Protein AF-A0A522IAI0-F1 (afdb_monomer)

Secondary structure (DSSP, 8-state):
--TTTT-HHHHHHHHHHHHHHHHHHHHHHHHHHHHHHHHHHHHHHHHHHHHTTTTT---HHHHHH-GGGHHHHHHTSSSPPPHHHHHHHHTB-HHHHHHHHHH----TT--GGGGB----GGGS----

Foldseek 3Di:
DDPCPVPPVCVVVVVVVVVVVVVVVCVVPVVVVCVVVVVVVVVLLVVLCVLCVNVVRPDPVSCQVFLSNLQVVQVPDVNRADLVRCCVVVQFDSVQSCCSHPVVHGDPPDDPVNGHNDDDPVVVPDDD

Radius of gyration: 22.34 Å; Cα contacts (8 Å, |Δi|>4): 75; chains: 1; bounding box: 52×50×55 Å

Structure (mmCIF, N/CA/C/O backbone):
data_AF-A0A522IAI0-F1
#
_entry.id   AF-A0A522IAI0-F1
#
loop_
_atom_site.group_PDB
_atom_site.id
_atom_site.type_symbol
_atom_site.label_atom_id
_atom_site.label_alt_id
_atom_site.label_comp_id
_atom_site.label_asym_id
_atom_site.label_entity_id
_atom_site.label_seq_id
_atom_site.pdbx_PDB_ins_code
_atom_site.Cartn_x
_atom_site.Cartn_y
_atom_site.Cartn_z
_atom_site.occupancy
_atom_site.B_iso_or_equiv
_atom_site.auth_seq_id
_atom_site.auth_comp_id
_atom_site.auth_asym_id
_atom_site.auth_atom_id
_atom_site.pdbx_PDB_model_num
ATOM 1 N N . MET A 1 1 ? 30.795 6.355 -10.780 1.00 46.03 1 MET A N 1
ATOM 2 C CA . MET A 1 1 ? 30.862 5.922 -12.192 1.00 46.03 1 MET A CA 1
ATOM 3 C C . MET A 1 1 ? 29.769 6.638 -12.964 1.00 46.03 1 MET A C 1
ATOM 5 O O . MET A 1 1 ? 28.610 6.303 -12.777 1.00 46.03 1 MET A O 1
ATOM 9 N N . SER A 1 2 ? 30.111 7.633 -13.779 1.00 64.31 2 SER A N 1
ATOM 10 C CA . SER A 1 2 ? 29.171 8.285 -14.698 1.00 64.31 2 SER A CA 1
ATOM 11 C C . SER A 1 2 ? 29.605 7.969 -16.126 1.00 64.31 2 SER A C 1
ATOM 13 O O . SER A 1 2 ? 30.399 8.693 -16.722 1.00 64.31 2 SER A O 1
ATOM 15 N N . VAL A 1 3 ? 29.154 6.824 -16.638 1.00 72.00 3 VAL A N 1
ATOM 16 C CA . VAL A 1 3 ? 29.424 6.418 -18.021 1.00 72.00 3 VAL A CA 1
ATOM 17 C C . VAL A 1 3 ? 28.682 7.390 -18.948 1.00 72.00 3 VAL A C 1
ATOM 19 O O . VAL A 1 3 ? 27.485 7.597 -18.782 1.00 72.00 3 VAL A O 1
ATOM 22 N N . ASN A 1 4 ? 29.410 8.012 -19.881 1.00 78.75 4 ASN A N 1
ATOM 23 C CA . ASN A 1 4 ? 28.922 8.907 -20.944 1.00 78.75 4 ASN A CA 1
ATOM 24 C C . ASN A 1 4 ? 28.357 10.283 -20.533 1.00 78.75 4 ASN A C 1
ATOM 26 O O . ASN A 1 4 ? 27.802 10.973 -21.387 1.00 78.75 4 ASN A O 1
ATOM 30 N N . LEU A 1 5 ? 28.538 10.745 -19.288 1.00 81.50 5 LEU A N 1
ATOM 31 C CA . LEU A 1 5 ? 28.089 12.086 -18.858 1.00 81.50 5 LEU A CA 1
ATOM 32 C C . LEU A 1 5 ? 28.700 13.227 -19.694 1.00 81.50 5 LEU A C 1
ATOM 34 O O . LEU A 1 5 ? 28.068 14.251 -19.911 1.00 81.50 5 LEU A O 1
ATOM 38 N N . ASP A 1 6 ? 29.919 13.047 -20.184 1.00 90.38 6 ASP A N 1
ATOM 39 C CA . ASP A 1 6 ? 30.676 14.000 -20.996 1.00 90.38 6 ASP A CA 1
ATOM 40 C C . ASP A 1 6 ? 30.474 13.810 -22.513 1.00 90.38 6 ASP A C 1
ATOM 42 O O . ASP A 1 6 ? 31.077 14.524 -23.314 1.00 90.38 6 ASP A O 1
ATOM 46 N N . LYS A 1 7 ? 29.615 12.868 -22.941 1.00 88.12 7 LYS A N 1
ATOM 47 C CA . LYS A 1 7 ? 29.455 12.475 -24.356 1.00 88.12 7 LYS A CA 1
ATOM 48 C C . LYS A 1 7 ? 28.008 12.610 -24.858 1.00 88.12 7 LYS A C 1
ATOM 50 O O . LYS A 1 7 ? 27.379 11.597 -25.169 1.00 88.12 7 LYS A O 1
ATOM 55 N N . PRO A 1 8 ? 27.480 13.842 -25.035 1.00 89.69 8 PRO A N 1
ATOM 56 C CA . PRO A 1 8 ? 26.090 14.070 -25.451 1.00 89.69 8 PRO A CA 1
ATOM 57 C C . PRO A 1 8 ? 25.679 13.413 -26.772 1.00 89.69 8 PRO A C 1
ATOM 59 O O . PRO A 1 8 ? 24.517 13.057 -26.955 1.00 89.69 8 PRO A O 1
ATOM 62 N N . HIS A 1 9 ? 26.627 13.211 -27.691 1.00 91.06 9 HIS A N 1
ATOM 63 C CA . HIS A 1 9 ? 26.378 12.544 -28.971 1.00 91.06 9 HIS A CA 1
ATOM 64 C C . HIS A 1 9 ? 25.962 11.069 -28.818 1.00 91.06 9 HIS A C 1
ATOM 66 O O . HIS A 1 9 ? 25.333 10.535 -29.724 1.00 91.06 9 HIS A O 1
ATOM 72 N N . LEU A 1 10 ? 26.261 10.429 -27.678 1.00 88.50 10 LEU A N 1
ATOM 73 C CA . LEU A 1 10 ? 25.886 9.038 -27.381 1.00 88.50 10 LEU A CA 1
ATOM 74 C C . LEU A 1 10 ? 24.559 8.917 -26.615 1.00 88.50 10 LEU A C 1
ATOM 76 O O . LEU A 1 10 ? 23.993 7.829 -26.533 1.00 88.50 10 LEU A O 1
ATOM 80 N N . TRP A 1 11 ? 24.037 10.018 -26.061 1.00 92.88 11 TRP A N 1
ATOM 81 C CA . TRP A 1 11 ? 22.895 9.972 -25.142 1.00 92.88 11 TRP A CA 1
ATOM 82 C C . TRP A 1 11 ? 21.616 9.472 -25.794 1.00 92.88 11 TRP A C 1
ATOM 84 O O . TRP A 1 11 ? 20.853 8.760 -25.153 1.00 92.88 11 TRP A O 1
ATOM 94 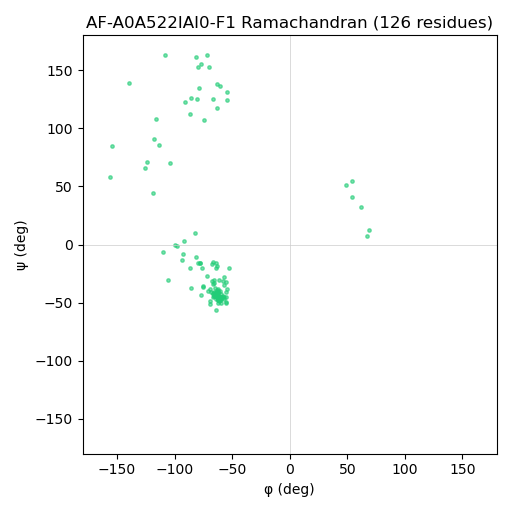N N . LYS A 1 12 ? 21.362 9.834 -27.056 1.00 91.88 12 LYS A N 1
ATOM 95 C CA . LYS A 1 12 ? 20.138 9.411 -27.751 1.00 91.88 12 LYS A CA 1
ATOM 96 C C . LYS A 1 12 ? 20.058 7.888 -27.849 1.00 91.88 12 LYS A C 1
ATOM 98 O O . LYS A 1 12 ? 19.040 7.307 -27.479 1.00 91.88 12 LYS A O 1
ATOM 103 N N . ASP A 1 13 ? 21.151 7.260 -28.269 1.00 91.31 13 ASP A N 1
ATOM 104 C CA . ASP A 1 13 ? 21.235 5.806 -28.403 1.00 91.31 13 ASP A CA 1
ATOM 105 C C . ASP A 1 13 ? 21.220 5.116 -27.033 1.00 91.31 13 ASP A C 1
ATOM 107 O O . ASP A 1 13 ? 20.572 4.083 -26.862 1.00 91.31 13 ASP A O 1
ATOM 111 N N . ASP A 1 14 ? 21.882 5.698 -26.028 1.00 91.31 14 ASP A N 1
ATOM 112 C CA . ASP A 1 14 ? 21.850 5.198 -24.649 1.00 91.31 14 ASP A CA 1
ATOM 113 C C . ASP A 1 14 ? 20.441 5.242 -24.043 1.00 91.31 14 ASP A C 1
ATOM 115 O O . ASP A 1 14 ? 19.998 4.263 -23.436 1.00 91.31 14 ASP A O 1
ATOM 119 N N . ILE A 1 15 ? 19.708 6.342 -24.238 1.00 92.31 15 ILE A N 1
ATOM 120 C CA . ILE A 1 15 ? 18.320 6.487 -23.786 1.00 92.31 15 ILE A CA 1
ATOM 121 C C . ILE A 1 15 ? 17.441 5.448 -24.480 1.00 92.31 15 ILE A C 1
ATOM 123 O O . ILE A 1 15 ? 16.686 4.758 -23.798 1.00 92.31 15 ILE A O 1
ATOM 127 N N . ALA A 1 16 ? 17.564 5.286 -25.801 1.00 95.00 16 ALA A N 1
ATOM 128 C CA . ALA A 1 16 ? 16.798 4.288 -26.545 1.00 95.00 16 ALA A CA 1
ATOM 129 C C . ALA A 1 16 ? 17.046 2.868 -26.007 1.00 95.00 16 ALA A C 1
ATOM 131 O O . ALA A 1 16 ? 16.097 2.140 -25.722 1.00 95.00 16 ALA A O 1
ATOM 132 N N . ARG A 1 17 ? 18.312 2.501 -25.758 1.00 93.81 17 ARG A N 1
ATOM 133 C CA . ARG A 1 17 ? 18.668 1.206 -25.154 1.00 93.81 17 ARG A CA 1
ATOM 134 C C . ARG A 1 17 ? 18.105 1.030 -23.743 1.00 93.81 17 ARG A C 1
ATOM 136 O O . ARG A 1 17 ? 17.646 -0.061 -23.409 1.00 93.81 17 ARG A O 1
ATOM 143 N N . SER A 1 18 ? 18.135 2.078 -22.923 1.00 94.00 18 SER A N 1
ATOM 144 C CA . SER A 1 18 ? 17.580 2.063 -21.564 1.00 94.00 18 SER A CA 1
ATOM 145 C C . SER A 1 18 ? 16.061 1.867 -21.578 1.00 94.00 18 SER A C 1
ATOM 147 O O . SER A 1 18 ? 15.531 1.021 -20.856 1.00 94.00 18 SER A O 1
ATOM 149 N N . VAL A 1 19 ? 15.362 2.581 -22.466 1.00 95.75 19 VAL A N 1
ATOM 150 C CA . VAL A 1 19 ? 13.914 2.445 -22.664 1.00 95.75 19 VAL A CA 1
ATOM 151 C C . VAL A 1 19 ? 13.565 1.044 -23.162 1.00 95.75 19 VAL A C 1
ATOM 153 O O . VAL A 1 19 ? 12.672 0.411 -22.605 1.00 95.75 19 VAL A O 1
ATOM 156 N N . ASP A 1 20 ? 14.295 0.508 -24.140 1.00 96.56 20 ASP A N 1
ATOM 157 C CA . ASP A 1 20 ? 14.087 -0.857 -24.633 1.00 96.56 20 ASP A CA 1
ATOM 158 C C . ASP A 1 20 ? 14.325 -1.911 -23.549 1.00 96.56 20 ASP A C 1
ATOM 160 O O . ASP A 1 20 ? 13.576 -2.886 -23.449 1.00 96.56 20 ASP A O 1
ATOM 164 N N . MET A 1 21 ? 15.356 -1.726 -22.722 1.00 95.56 21 MET A N 1
ATOM 165 C CA . MET A 1 21 ? 15.628 -2.597 -21.581 1.00 95.56 21 MET A CA 1
ATOM 166 C C . MET A 1 21 ? 14.474 -2.556 -20.574 1.00 95.56 21 MET A C 1
ATOM 168 O O . MET A 1 21 ? 13.990 -3.616 -20.168 1.00 95.56 21 MET A O 1
ATOM 172 N N . TYR A 1 22 ? 14.001 -1.360 -20.212 1.00 95.44 22 TYR A N 1
ATOM 173 C CA . TYR A 1 22 ? 12.848 -1.192 -19.332 1.00 95.44 22 TYR A CA 1
ATOM 174 C C . TYR A 1 22 ? 11.593 -1.832 -19.926 1.00 95.44 22 TYR A C 1
ATOM 176 O O . TYR A 1 22 ? 10.926 -2.594 -19.237 1.00 95.44 22 TYR A O 1
ATOM 184 N N . ASN A 1 23 ? 11.298 -1.603 -21.207 1.00 95.94 23 ASN A N 1
ATOM 185 C CA . ASN A 1 23 ? 10.120 -2.151 -21.878 1.00 95.94 23 ASN A CA 1
ATOM 186 C C . ASN A 1 23 ? 10.153 -3.682 -21.925 1.00 95.94 23 ASN A C 1
ATOM 188 O O . ASN A 1 23 ? 9.153 -4.329 -21.614 1.00 95.94 23 ASN A O 1
ATOM 192 N N . LYS A 1 24 ? 11.303 -4.285 -22.254 1.00 96.50 24 LYS A N 1
ATOM 193 C CA . LYS A 1 24 ? 11.478 -5.748 -22.234 1.00 96.50 24 LYS A CA 1
ATOM 194 C C . LYS A 1 24 ? 11.267 -6.316 -20.836 1.00 96.50 24 LYS A C 1
ATOM 196 O O . LYS A 1 24 ? 10.590 -7.332 -20.680 1.00 96.50 24 LYS A O 1
ATOM 201 N N . TRP A 1 25 ? 11.828 -5.662 -19.821 1.00 94.75 25 TRP A N 1
ATOM 202 C CA . TRP A 1 25 ? 11.607 -6.035 -18.430 1.00 94.75 25 TRP A CA 1
ATOM 203 C C . TRP A 1 25 ? 10.123 -5.894 -18.052 1.00 94.75 25 TRP A C 1
ATOM 205 O O . TRP A 1 25 ? 9.524 -6.837 -1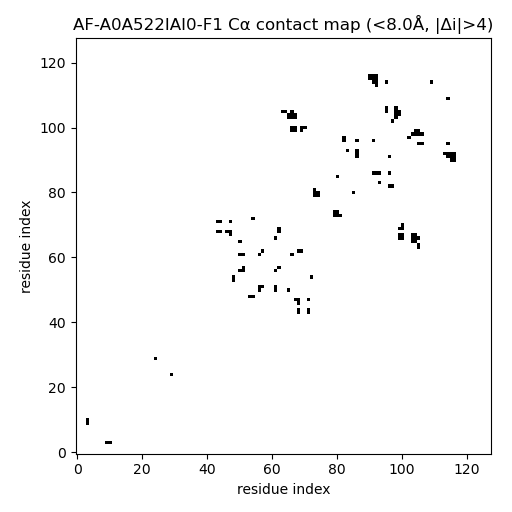7.539 1.00 94.75 25 TRP A O 1
ATOM 215 N N . PHE A 1 26 ? 9.494 -4.771 -18.389 1.00 94.88 26 PHE A N 1
ATOM 216 C CA . PHE A 1 26 ? 8.100 -4.481 -18.074 1.00 94.88 26 PHE A CA 1
ATOM 217 C C . PHE A 1 26 ? 7.163 -5.521 -18.690 1.00 94.88 26 PHE A C 1
ATOM 219 O O . PHE A 1 26 ? 6.377 -6.136 -17.975 1.00 94.88 26 PHE A O 1
ATOM 226 N N . MET A 1 27 ? 7.298 -5.802 -19.987 1.00 95.12 27 MET A N 1
ATOM 227 C CA . MET A 1 27 ? 6.466 -6.796 -20.672 1.00 95.12 27 MET A CA 1
ATOM 228 C C . MET A 1 27 ? 6.637 -8.207 -20.099 1.00 95.12 27 MET A C 1
ATOM 230 O O . MET A 1 27 ? 5.687 -8.987 -20.108 1.00 95.12 27 MET A O 1
ATOM 234 N N . ARG A 1 28 ? 7.824 -8.533 -19.573 1.00 95.12 28 ARG A N 1
ATOM 235 C CA . ARG A 1 28 ? 8.104 -9.836 -18.965 1.00 95.12 28 ARG A CA 1
ATOM 236 C C . ARG A 1 28 ? 7.523 -9.976 -17.558 1.00 95.12 28 ARG A C 1
ATOM 238 O O . ARG A 1 28 ? 6.979 -11.028 -17.246 1.00 95.12 28 ARG A O 1
ATOM 245 N N . PHE A 1 29 ? 7.654 -8.957 -16.711 1.00 94.12 29 PHE A N 1
ATOM 246 C CA . PHE A 1 29 ? 7.370 -9.081 -15.275 1.00 94.12 29 PHE A CA 1
ATOM 247 C C . PHE A 1 29 ? 6.063 -8.410 -14.837 1.00 94.12 29 PHE A C 1
ATOM 249 O O . PHE A 1 29 ? 5.418 -8.887 -13.902 1.00 94.12 29 PHE A O 1
ATOM 256 N N . ALA A 1 30 ? 5.632 -7.336 -15.506 1.00 93.12 30 ALA A N 1
ATOM 257 C CA . ALA A 1 30 ? 4.440 -6.589 -15.105 1.00 93.12 30 ALA A CA 1
ATOM 258 C C . ALA A 1 30 ? 3.143 -7.419 -15.161 1.00 93.12 30 ALA A C 1
ATOM 260 O O . ALA A 1 30 ? 2.360 -7.321 -14.214 1.00 93.12 30 ALA A O 1
ATOM 261 N N . PRO A 1 31 ? 2.889 -8.268 -16.183 1.00 94.69 31 PRO A N 1
ATOM 262 C CA . PRO A 1 31 ? 1.650 -9.047 -16.238 1.00 94.69 31 PRO A CA 1
ATOM 263 C C . PRO A 1 31 ? 1.513 -10.042 -15.082 1.00 94.69 31 PRO A C 1
ATOM 265 O O . PRO A 1 31 ? 0.434 -10.180 -14.505 1.00 94.69 31 PRO A O 1
ATOM 268 N N . GLU A 1 32 ? 2.602 -10.728 -14.734 1.00 94.56 32 GLU A N 1
ATOM 269 C CA . GLU A 1 32 ? 2.621 -11.687 -13.630 1.00 94.56 32 GLU A CA 1
ATOM 270 C C . GLU A 1 32 ? 2.480 -10.974 -12.284 1.00 94.56 32 GLU A C 1
ATOM 272 O O . GLU A 1 32 ?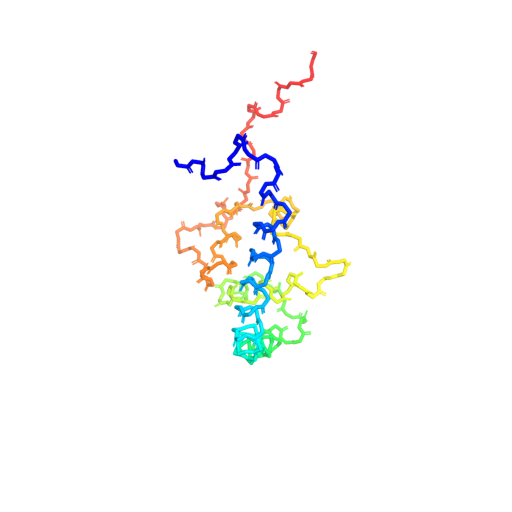 1.599 -11.327 -11.498 1.00 94.56 32 GLU A O 1
ATOM 277 N N . ALA A 1 33 ? 3.269 -9.919 -12.054 1.00 93.56 33 ALA A N 1
ATOM 278 C CA . ALA A 1 33 ? 3.175 -9.107 -10.845 1.00 93.56 33 ALA A CA 1
ATOM 279 C C . ALA A 1 33 ? 1.750 -8.563 -10.653 1.00 93.56 33 ALA A C 1
ATOM 281 O O . ALA A 1 33 ? 1.174 -8.703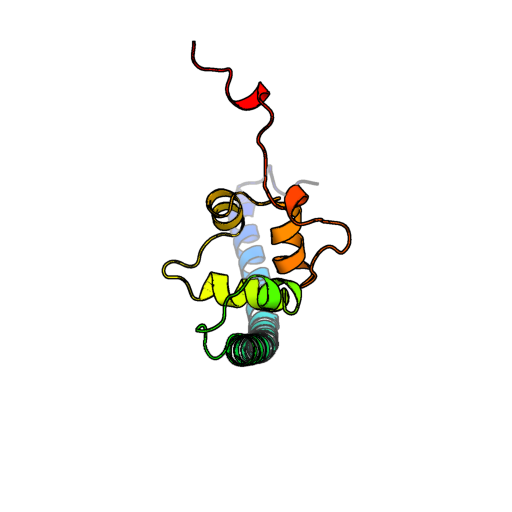 -9.575 1.00 93.56 33 ALA A O 1
ATOM 282 N N . PHE A 1 34 ? 1.131 -8.035 -11.715 1.00 93.69 34 PHE A N 1
ATOM 283 C CA . PHE A 1 34 ? -0.246 -7.551 -11.666 1.00 93.69 34 PHE A CA 1
ATOM 284 C C . PHE A 1 34 ? -1.236 -8.659 -11.304 1.00 93.69 34 PHE A C 1
ATOM 286 O O . PHE A 1 34 ? -2.071 -8.452 -10.428 1.00 93.69 34 PHE A O 1
ATOM 293 N N . ARG A 1 35 ? -1.164 -9.833 -11.946 1.00 95.50 35 ARG A N 1
ATOM 294 C CA . ARG A 1 35 ? -2.083 -10.950 -11.662 1.00 95.50 35 ARG A CA 1
ATOM 295 C C . ARG A 1 35 ? -1.960 -11.413 -10.214 1.00 95.50 35 ARG A C 1
ATOM 297 O O . ARG A 1 35 ? -2.972 -11.522 -9.523 1.00 95.50 35 ARG A O 1
ATOM 304 N N . THR A 1 36 ? -0.733 -11.624 -9.751 1.00 95.56 36 THR A N 1
ATOM 305 C CA . THR A 1 36 ? -0.443 -12.078 -8.388 1.00 95.56 36 THR A CA 1
ATOM 306 C C . THR A 1 36 ? -0.922 -11.063 -7.356 1.00 95.56 36 THR A C 1
ATOM 308 O O . THR A 1 36 ? -1.683 -11.409 -6.450 1.00 95.56 36 THR A O 1
ATOM 311 N N . THR A 1 37 ? -0.565 -9.786 -7.524 1.00 94.50 37 THR A N 1
ATOM 312 C CA . THR A 1 37 ? -1.008 -8.723 -6.618 1.00 94.50 37 THR A CA 1
ATOM 313 C C . THR A 1 37 ? -2.520 -8.542 -6.674 1.00 94.50 37 THR A C 1
ATOM 315 O O . THR A 1 37 ? -3.144 -8.435 -5.626 1.00 94.50 37 THR A O 1
ATOM 318 N N . ARG A 1 38 ? -3.150 -8.572 -7.854 1.00 95.88 38 ARG A N 1
ATOM 319 C CA . ARG A 1 38 ? -4.605 -8.417 -7.993 1.00 95.88 38 ARG A CA 1
ATOM 320 C C . ARG A 1 38 ? -5.369 -9.496 -7.234 1.00 95.88 38 ARG A C 1
ATOM 322 O O . ARG A 1 38 ? -6.320 -9.156 -6.537 1.00 95.88 38 ARG A O 1
ATOM 329 N N . MET A 1 39 ? -4.965 -10.763 -7.346 1.00 96.56 39 MET A N 1
ATOM 330 C CA . MET A 1 39 ? -5.607 -11.860 -6.611 1.00 96.56 39 MET A CA 1
ATOM 331 C C . MET A 1 39 ? -5.490 -11.661 -5.096 1.00 96.56 39 MET A C 1
ATOM 333 O O . MET A 1 39 ? -6.484 -11.754 -4.375 1.00 96.56 39 MET A O 1
ATOM 337 N N . GLN A 1 40 ? -4.293 -11.320 -4.612 1.00 94.75 40 GLN A N 1
ATOM 338 C CA . GLN A 1 40 ? -4.065 -11.087 -3.187 1.00 94.75 40 GLN A CA 1
ATOM 339 C C . GLN A 1 40 ? -4.830 -9.858 -2.669 1.00 94.75 40 GLN A C 1
ATOM 341 O O . GLN A 1 40 ? -5.403 -9.890 -1.574 1.00 94.75 40 GLN A O 1
ATOM 346 N N . THR A 1 41 ? -4.866 -8.778 -3.450 1.00 94.25 41 THR A N 1
ATOM 347 C CA . THR A 1 41 ? -5.599 -7.554 -3.116 1.00 94.25 41 THR A CA 1
ATOM 348 C C . THR A 1 41 ? -7.098 -7.814 -3.093 1.00 94.25 41 THR A C 1
ATOM 350 O O . THR A 1 41 ? -7.745 -7.420 -2.130 1.00 94.25 41 THR A O 1
ATOM 353 N N . ALA A 1 42 ? -7.652 -8.540 -4.070 1.00 96.06 42 ALA A N 1
ATOM 354 C CA . ALA A 1 42 ? -9.071 -8.895 -4.089 1.00 96.06 42 ALA A CA 1
ATOM 355 C C . ALA A 1 42 ? -9.481 -9.662 -2.820 1.00 96.06 42 ALA A C 1
ATOM 357 O O . ALA A 1 42 ? -10.454 -9.292 -2.168 1.00 96.06 42 ALA A O 1
ATOM 358 N N . LYS A 1 43 ? -8.680 -10.652 -2.404 1.00 96.06 43 LYS A N 1
ATOM 359 C CA . LYS A 1 43 ? -8.901 -11.393 -1.151 1.00 96.06 43 LYS A CA 1
ATOM 360 C C . LYS A 1 43 ? -8.824 -10.496 0.088 1.00 96.06 43 LYS A C 1
ATOM 362 O O . LYS A 1 43 ? -9.601 -10.659 1.029 1.00 96.06 43 LYS A O 1
ATOM 367 N N . SER A 1 44 ? -7.883 -9.553 0.099 1.00 93.50 44 SER A N 1
ATOM 368 C CA . SER A 1 44 ? -7.727 -8.598 1.206 1.00 93.50 44 SER A CA 1
ATOM 369 C C . SER A 1 44 ? -8.933 -7.655 1.301 1.00 93.50 44 SER A C 1
ATOM 371 O O . SER A 1 44 ? -9.442 -7.426 2.394 1.00 93.50 44 SER A O 1
ATOM 373 N N . VAL A 1 45 ? -9.444 -7.173 0.162 1.00 95.88 45 VAL A N 1
ATOM 374 C CA . VAL A 1 45 ? -10.659 -6.344 0.094 1.00 95.88 45 VAL A CA 1
ATOM 375 C C . VAL A 1 45 ? -11.879 -7.130 0.563 1.00 95.88 45 VAL A C 1
ATOM 377 O O . VAL A 1 45 ? -12.626 -6.641 1.403 1.00 95.88 45 VAL A O 1
ATOM 380 N N . GLU A 1 46 ? -12.062 -8.361 0.086 1.00 96.75 46 GLU A N 1
ATOM 381 C CA . GLU A 1 46 ? -13.172 -9.220 0.508 1.00 96.75 46 GLU A CA 1
ATOM 382 C C . GLU A 1 46 ? -13.159 -9.461 2.027 1.00 96.75 46 GLU A C 1
ATOM 384 O O . GLU A 1 46 ? -14.190 -9.352 2.691 1.00 96.75 46 GLU A O 1
ATOM 389 N N . THR A 1 47 ? -11.980 -9.740 2.590 1.00 95.62 47 THR A N 1
ATOM 390 C CA . THR A 1 47 ? -11.803 -9.949 4.034 1.00 95.62 47 THR A CA 1
ATOM 391 C C . THR A 1 47 ? -12.132 -8.678 4.818 1.00 95.62 47 THR A C 1
ATOM 393 O O . THR A 1 47 ? -12.862 -8.741 5.805 1.00 95.62 47 THR A O 1
ATOM 396 N N . ALA A 1 48 ? -11.661 -7.519 4.350 1.00 95.44 48 ALA A N 1
ATOM 397 C CA . ALA A 1 48 ? -11.943 -6.231 4.975 1.00 95.44 48 ALA A CA 1
ATOM 398 C C . ALA A 1 48 ? -13.437 -5.870 4.930 1.00 95.44 48 ALA A C 1
ATOM 400 O O . ALA A 1 48 ? -13.986 -5.406 5.930 1.00 95.44 48 ALA A O 1
ATOM 401 N N . LEU A 1 49 ? -14.122 -6.123 3.810 1.00 95.94 49 LEU A N 1
ATOM 402 C CA . LEU A 1 49 ? -15.567 -5.911 3.694 1.00 95.94 49 LEU A CA 1
ATOM 403 C C . LEU A 1 49 ? -16.345 -6.827 4.643 1.00 95.94 49 LEU A C 1
ATOM 405 O O . LEU A 1 49 ? -17.239 -6.357 5.340 1.00 95.94 49 LEU A O 1
ATOM 409 N N . LYS A 1 50 ? -15.968 -8.107 4.744 1.00 95.94 50 LYS A N 1
ATOM 410 C CA . LYS A 1 50 ? -16.580 -9.043 5.700 1.00 95.94 50 LYS A CA 1
ATOM 411 C C . LYS A 1 50 ? -16.375 -8.595 7.148 1.00 95.94 50 LYS A C 1
ATOM 413 O O . LYS A 1 50 ? -17.343 -8.550 7.901 1.00 95.94 50 LYS A O 1
ATOM 418 N N . ALA A 1 51 ? -15.150 -8.222 7.522 1.00 95.00 51 ALA A N 1
ATOM 419 C CA . ALA A 1 51 ? -14.835 -7.768 8.876 1.00 95.00 51 ALA A CA 1
ATOM 420 C C . ALA A 1 51 ? -15.632 -6.508 9.251 1.00 95.00 51 ALA A C 1
ATOM 422 O O . ALA A 1 51 ? -16.241 -6.449 10.314 1.00 95.00 51 ALA A O 1
ATOM 423 N N . THR A 1 52 ? -15.693 -5.528 8.347 1.00 94.81 52 THR A N 1
ATOM 424 C CA . THR A 1 52 ? -16.349 -4.226 8.570 1.00 94.81 52 THR A CA 1
ATOM 425 C C . THR A 1 52 ? -17.863 -4.238 8.350 1.00 94.81 52 THR A C 1
ATOM 427 O O . THR A 1 52 ? -18.473 -3.171 8.310 1.00 94.81 52 THR A O 1
ATOM 430 N N . ALA A 1 53 ? -18.487 -5.411 8.184 1.00 95.56 53 ALA A N 1
ATOM 431 C CA . ALA A 1 53 ? -19.902 -5.540 7.828 1.00 95.56 53 ALA A CA 1
ATOM 432 C C . ALA A 1 53 ? -20.282 -4.645 6.627 1.00 95.56 53 ALA A C 1
ATOM 434 O O . ALA A 1 53 ? -21.212 -3.842 6.689 1.00 95.56 53 ALA A O 1
ATOM 435 N N . ASN A 1 54 ? -19.511 -4.751 5.542 1.00 94.75 54 ASN A N 1
ATOM 436 C CA . ASN A 1 54 ? -19.592 -3.906 4.350 1.00 94.75 54 ASN A CA 1
ATOM 437 C C . ASN A 1 54 ? -19.494 -2.408 4.680 1.00 94.75 54 ASN A C 1
ATOM 439 O O . ASN A 1 54 ? -20.356 -1.625 4.290 1.00 94.75 54 ASN A O 1
ATOM 443 N N . LEU A 1 55 ? -18.431 -2.014 5.392 1.00 93.38 55 LEU A N 1
ATOM 444 C CA . LEU A 1 55 ? -18.132 -0.625 5.774 1.00 93.38 55 LEU A CA 1
ATOM 445 C C . LEU A 1 55 ? -19.113 0.009 6.780 1.00 93.38 55 LEU A C 1
ATOM 447 O O . LEU A 1 55 ? -18.999 1.197 7.070 1.00 93.38 55 LEU A O 1
ATOM 451 N N . THR A 1 56 ? -20.050 -0.753 7.350 1.00 94.56 56 THR A N 1
ATOM 452 C CA . THR A 1 56 ? -21.001 -0.235 8.355 1.00 94.56 56 THR A CA 1
ATOM 453 C C . THR A 1 56 ? -20.461 -0.295 9.787 1.00 94.56 56 THR A C 1
ATOM 455 O O . THR A 1 56 ? -20.918 0.445 10.656 1.00 94.56 56 THR A O 1
ATOM 458 N N . ASN A 1 57 ? -19.452 -1.133 10.044 1.00 94.50 57 ASN A N 1
ATOM 459 C CA . ASN A 1 57 ? -18.795 -1.284 11.338 1.00 94.50 57 ASN A CA 1
ATOM 460 C C . ASN A 1 57 ? -17.312 -0.891 11.239 1.00 94.50 57 ASN A C 1
ATOM 462 O O . ASN A 1 57 ? -16.456 -1.724 10.951 1.00 94.50 57 ASN A O 1
ATOM 466 N N . ILE A 1 58 ? -17.008 0.386 11.486 1.00 92.25 58 ILE A N 1
ATOM 467 C CA . ILE A 1 58 ? -15.639 0.942 11.467 1.00 92.25 58 ILE A CA 1
ATOM 468 C C . ILE A 1 58 ? -15.290 1.500 12.856 1.00 92.25 58 ILE A C 1
ATOM 470 O O . ILE A 1 58 ? -14.795 2.613 13.017 1.00 92.25 58 ILE A O 1
ATOM 474 N N . LYS A 1 59 ? -15.627 0.743 13.902 1.00 92.88 59 LYS A N 1
ATOM 475 C CA . LYS A 1 59 ? -15.367 1.149 15.285 1.00 92.88 59 LYS A CA 1
ATOM 476 C C . LYS A 1 59 ? -13.890 0.950 15.661 1.00 92.88 59 LYS A C 1
ATOM 478 O O . LYS A 1 59 ? -13.230 0.084 15.076 1.00 92.88 59 LYS A O 1
ATOM 483 N N . PRO A 1 60 ? -13.361 1.695 16.648 1.00 89.38 60 PRO A N 1
ATOM 484 C CA . PRO A 1 60 ? -11.969 1.566 17.080 1.00 89.38 60 PRO A CA 1
ATOM 485 C C . PRO A 1 60 ? -11.565 0.139 17.467 1.00 89.38 60 PRO A C 1
ATOM 487 O O . PRO A 1 60 ? -10.463 -0.291 17.134 1.00 89.38 60 PRO A O 1
ATOM 490 N N . GLU A 1 61 ? -12.450 -0.623 18.112 1.00 91.62 61 GLU A N 1
ATOM 491 C CA . GLU A 1 61 ? -12.170 -1.996 18.553 1.00 91.62 61 GLU A CA 1
ATOM 492 C C . GLU A 1 61 ? -11.910 -2.915 17.357 1.00 91.62 61 GLU A C 1
ATOM 494 O O . GLU A 1 61 ? -10.996 -3.739 17.380 1.00 91.62 61 GLU A O 1
ATOM 499 N N . LEU A 1 62 ? -12.674 -2.727 16.277 1.00 93.25 62 LEU A N 1
ATOM 500 C CA . LEU A 1 62 ? -12.482 -3.465 15.037 1.00 93.25 62 LEU A CA 1
ATOM 501 C C . LEU A 1 62 ? -11.151 -3.103 14.380 1.00 93.25 62 LEU A C 1
ATOM 503 O O . LEU A 1 62 ? -10.442 -3.995 13.932 1.00 93.25 62 LEU A O 1
ATOM 507 N N . LEU A 1 63 ? -10.779 -1.821 14.351 1.00 91.56 63 LEU A N 1
ATOM 508 C CA . LEU A 1 63 ? -9.505 -1.380 13.770 1.00 91.56 63 LEU A CA 1
AT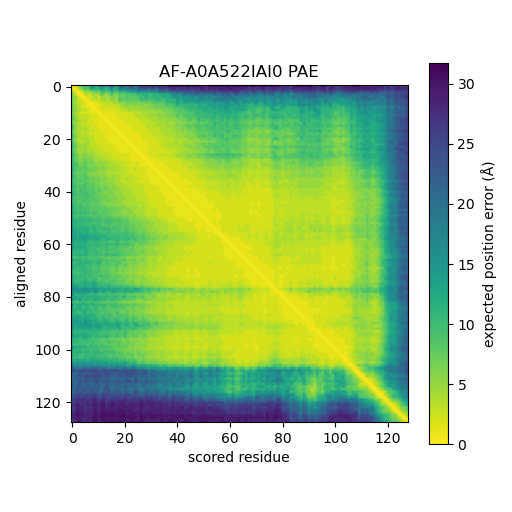OM 509 C C . LEU A 1 63 ? -8.289 -1.886 14.562 1.00 91.56 63 LEU A C 1
ATOM 511 O O . LEU A 1 63 ? -7.236 -2.134 13.979 1.00 91.56 63 LEU A O 1
ATOM 515 N N . GLN A 1 64 ? -8.428 -2.070 15.877 1.00 89.81 64 GLN A N 1
ATOM 516 C CA . GLN A 1 64 ? -7.391 -2.674 16.719 1.00 89.81 64 GLN A CA 1
ATOM 517 C C . GLN A 1 64 ? -7.237 -4.178 16.457 1.00 89.81 64 GLN A C 1
ATOM 519 O O . GLN A 1 64 ? -6.115 -4.684 16.424 1.00 89.81 64 GLN A O 1
ATOM 524 N N . GLN A 1 65 ? -8.353 -4.888 16.261 1.00 91.44 65 GLN A N 1
ATOM 525 C CA . GLN A 1 65 ? -8.365 -6.328 15.978 1.00 91.44 65 GLN A CA 1
ATOM 526 C C . GLN A 1 65 ? -7.948 -6.646 14.536 1.00 91.44 65 GLN A C 1
ATOM 528 O O . GLN A 1 65 ? -7.242 -7.626 14.300 1.00 91.44 65 GLN A O 1
ATOM 533 N N . HIS A 1 66 ? -8.345 -5.795 13.590 1.00 94.00 66 HIS A N 1
ATOM 534 C CA . HIS A 1 66 ? -8.125 -5.950 12.155 1.00 94.00 66 HIS A CA 1
ATOM 535 C C . HIS A 1 66 ? -7.433 -4.716 11.551 1.00 94.00 66 HIS A C 1
ATOM 537 O O . HIS A 1 66 ? -8.014 -4.011 10.727 1.00 94.00 66 HIS A O 1
ATOM 543 N N . PRO A 1 67 ? -6.177 -4.419 11.926 1.00 93.56 67 PRO A N 1
ATOM 544 C CA . PRO A 1 67 ? -5.436 -3.276 11.383 1.00 93.56 67 PRO A CA 1
ATOM 545 C C . PRO A 1 67 ? -5.170 -3.383 9.871 1.00 93.56 67 PRO A C 1
ATOM 547 O O . PRO A 1 67 ? -4.889 -2.380 9.220 1.00 93.56 67 PRO A O 1
ATOM 550 N N . ASP A 1 68 ? -5.277 -4.583 9.298 1.00 94.31 68 ASP A N 1
ATOM 551 C CA . ASP A 1 68 ? -5.126 -4.866 7.872 1.00 94.31 68 ASP A CA 1
ATOM 552 C C . ASP A 1 68 ? -6.243 -4.280 6.993 1.00 94.31 68 ASP A C 1
ATOM 554 O O . ASP A 1 68 ? -6.050 -4.152 5.782 1.00 94.31 68 ASP A O 1
ATOM 558 N N . VAL A 1 69 ? -7.380 -3.881 7.578 1.00 96.19 69 VAL A N 1
ATOM 559 C CA . VAL A 1 69 ? -8.486 -3.258 6.828 1.00 96.19 69 VAL A CA 1
ATOM 560 C C . VAL A 1 69 ? -8.205 -1.804 6.466 1.00 96.19 69 VAL A C 1
ATOM 562 O O . VAL A 1 69 ? -8.817 -1.282 5.534 1.00 96.19 69 VAL A O 1
ATOM 565 N N . LEU A 1 70 ? -7.278 -1.150 7.174 1.00 95.12 70 LEU A N 1
ATOM 566 C CA . LEU A 1 70 ? -6.996 0.274 7.020 1.00 95.12 70 LEU A CA 1
ATOM 567 C C . LEU A 1 70 ? -6.653 0.671 5.569 1.00 95.12 70 LEU A C 1
ATOM 569 O O . LEU A 1 70 ? -7.321 1.577 5.066 1.00 95.12 70 LEU A O 1
ATOM 573 N N . PRO A 1 71 ? -5.735 -0.015 4.851 1.00 94.75 71 PRO A N 1
ATOM 574 C CA . PRO A 1 71 ? -5.479 0.285 3.442 1.00 94.75 71 PRO A CA 1
ATOM 575 C C . PRO A 1 71 ? -6.737 0.235 2.564 1.00 94.75 71 PRO A C 1
ATOM 577 O O . PRO A 1 71 ? -6.932 1.097 1.707 1.00 94.75 71 PRO A O 1
ATOM 580 N N . THR A 1 72 ? -7.618 -0.748 2.782 1.00 95.12 72 THR A N 1
ATOM 581 C CA . THR A 1 72 ? -8.867 -0.889 2.016 1.00 95.12 72 THR A CA 1
ATOM 582 C C . THR A 1 72 ? -9.822 0.266 2.301 1.00 95.12 72 THR A C 1
ATOM 584 O O . THR A 1 72 ? -10.365 0.858 1.367 1.00 95.12 72 THR A O 1
ATOM 587 N N . LEU A 1 73 ? -9.998 0.632 3.573 1.00 95.19 73 LEU A N 1
ATOM 588 C CA . LEU A 1 73 ? -10.826 1.775 3.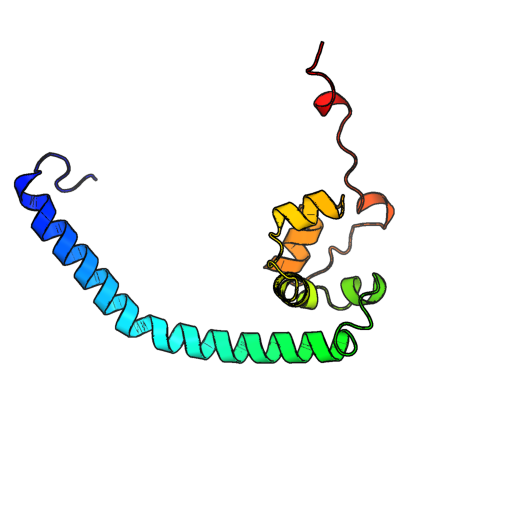969 1.00 95.19 73 LEU A CA 1
ATOM 589 C C . LEU A 1 73 ? -10.303 3.074 3.352 1.00 95.19 73 LEU A C 1
ATOM 591 O O . LEU A 1 73 ? -11.073 3.860 2.807 1.00 95.19 73 LEU A O 1
ATOM 595 N N . ARG A 1 74 ? -8.980 3.251 3.363 1.00 95.50 74 ARG A N 1
ATOM 596 C CA . ARG A 1 74 ? -8.290 4.412 2.802 1.00 95.50 74 ARG A CA 1
ATOM 597 C C . ARG A 1 74 ? -8.532 4.572 1.299 1.00 95.50 74 ARG A C 1
ATOM 599 O O . ARG A 1 74 ? -8.722 5.681 0.810 1.00 95.50 74 ARG A O 1
ATOM 606 N N . MET A 1 75 ? -8.539 3.456 0.573 1.00 94.38 75 MET A N 1
ATOM 607 C CA . MET A 1 75 ? -8.816 3.423 -0.866 1.00 94.38 75 MET A CA 1
ATOM 608 C C . MET A 1 75 ? -10.308 3.529 -1.198 1.00 94.38 75 MET A C 1
ATOM 610 O O . MET A 1 75 ? -10.646 3.815 -2.342 1.00 94.38 75 MET A O 1
ATOM 614 N N . SER A 1 76 ? -11.193 3.312 -0.221 1.00 93.62 76 SER A N 1
ATOM 615 C CA . SER A 1 76 ? -12.649 3.400 -0.399 1.00 93.62 76 SER A CA 1
ATOM 616 C C . SER A 1 76 ? -13.177 4.839 -0.327 1.00 93.62 76 SER A C 1
ATOM 618 O O . SER A 1 76 ? -14.339 5.078 -0.648 1.00 93.62 76 SER A O 1
ATOM 620 N N . THR A 1 77 ? -12.354 5.808 0.089 1.00 92.81 77 THR A N 1
ATOM 621 C CA . THR A 1 77 ? -12.736 7.225 0.103 1.00 92.81 77 THR A CA 1
ATOM 622 C C . THR A 1 77 ? -12.621 7.844 -1.291 1.00 92.81 77 THR A C 1
ATOM 624 O O . THR A 1 77 ? -11.795 7.428 -2.102 1.00 92.81 77 THR A O 1
ATOM 627 N N . CYS A 1 78 ? -13.419 8.878 -1.571 1.00 91.06 78 CYS A N 1
ATOM 628 C CA . CYS A 1 78 ? -13.342 9.641 -2.818 1.00 91.06 78 CYS A CA 1
ATOM 629 C C . CYS A 1 78 ? -12.939 11.101 -2.526 1.00 91.06 78 CYS A C 1
ATOM 631 O O . CYS A 1 78 ? -13.767 11.843 -1.996 1.00 91.06 78 CYS A O 1
ATOM 633 N N . PRO A 1 79 ? -11.706 11.540 -2.860 1.00 91.75 79 PRO A N 1
ATOM 634 C CA . PRO A 1 79 ? -10.598 10.756 -3.426 1.00 91.75 79 PRO A CA 1
ATOM 635 C C . PRO A 1 79 ? -9.955 9.798 -2.398 1.00 91.75 79 PRO A C 1
ATOM 637 O O . PRO A 1 79 ? -10.139 9.995 -1.190 1.00 91.75 79 PRO A O 1
ATOM 640 N N . PRO A 1 80 ? -9.174 8.789 -2.839 1.00 94.62 80 PRO A N 1
ATOM 641 C CA . PRO A 1 80 ? -8.386 7.954 -1.935 1.00 94.62 80 PRO A CA 1
ATOM 642 C C . PRO A 1 80 ? -7.482 8.814 -1.050 1.00 94.62 80 PRO A C 1
ATOM 644 O O . PRO A 1 80 ? -6.696 9.625 -1.549 1.00 94.62 80 PRO A O 1
ATOM 647 N N . ILE A 1 81 ? -7.598 8.671 0.269 1.00 95.19 81 ILE A N 1
ATOM 648 C CA . ILE A 1 81 ? -6.874 9.539 1.202 1.00 95.19 81 ILE A CA 1
ATOM 649 C C . ILE A 1 81 ? -5.410 9.092 1.338 1.00 95.19 81 ILE A C 1
ATOM 651 O O . ILE A 1 81 ? -5.104 7.912 1.457 1.00 95.19 81 ILE A O 1
ATOM 655 N N . ALA A 1 82 ? -4.450 10.017 1.304 1.00 94.69 82 ALA A N 1
ATOM 656 C CA . ALA A 1 82 ? -3.035 9.687 1.515 1.00 94.69 82 ALA A CA 1
ATOM 657 C C . ALA A 1 82 ? -2.754 9.301 2.983 1.00 94.69 82 ALA A C 1
ATOM 659 O O . ALA A 1 82 ? -3.433 9.789 3.883 1.00 94.69 82 ALA A O 1
ATOM 660 N N . VAL A 1 83 ? -1.732 8.473 3.243 1.00 94.12 83 VAL A N 1
ATOM 661 C CA . VAL A 1 83 ? -1.341 8.077 4.615 1.00 94.12 83 VAL A CA 1
ATOM 662 C C . VAL A 1 83 ? -1.020 9.305 5.469 1.00 94.12 83 VAL A C 1
ATOM 664 O O . VAL A 1 83 ? -1.551 9.443 6.566 1.00 94.12 83 VAL A O 1
ATOM 667 N N . ASP A 1 84 ? -0.229 10.241 4.943 1.00 92.56 84 ASP A N 1
ATOM 668 C CA . ASP A 1 84 ? 0.136 11.461 5.673 1.00 92.56 84 ASP A CA 1
ATOM 669 C C . ASP A 1 84 ? -1.072 12.375 5.909 1.00 92.56 84 ASP A C 1
ATOM 671 O O . ASP A 1 84 ? -1.200 12.991 6.967 1.00 92.56 84 ASP A O 1
ATOM 675 N N . ARG A 1 85 ? -2.017 12.409 4.959 1.00 93.62 85 ARG A N 1
ATOM 676 C CA . ARG A 1 85 ? -3.266 13.161 5.124 1.00 93.62 85 ARG A CA 1
ATOM 677 C C . ARG A 1 85 ? -4.153 12.538 6.199 1.00 93.62 85 ARG A C 1
ATOM 679 O O . ARG A 1 85 ? -4.739 13.275 6.983 1.00 93.62 85 ARG A O 1
ATOM 686 N N . LEU A 1 86 ? -4.235 11.210 6.250 1.00 93.81 86 LEU A N 1
ATOM 687 C CA . LEU A 1 86 ? -4.962 10.485 7.289 1.00 93.81 86 LEU A CA 1
ATOM 688 C C . LEU A 1 86 ? -4.355 10.745 8.673 1.00 93.81 86 LEU A C 1
ATOM 690 O O . LEU A 1 86 ? -5.098 11.057 9.595 1.00 93.81 86 LEU A O 1
ATOM 694 N N . ILE A 1 87 ? -3.026 10.676 8.800 1.00 92.94 87 ILE A N 1
ATOM 695 C CA . ILE A 1 87 ? -2.305 10.990 10.045 1.00 92.94 87 ILE A CA 1
ATOM 696 C C . ILE A 1 87 ? -2.665 12.401 10.526 1.00 92.94 87 ILE A C 1
ATOM 698 O O . ILE A 1 87 ? -3.059 12.574 11.677 1.00 92.94 87 ILE A O 1
ATOM 702 N N . GLY A 1 88 ? -2.585 13.391 9.630 1.00 90.88 88 GLY A N 1
ATOM 703 C CA . GLY A 1 88 ? -2.891 14.781 9.961 1.00 90.88 88 GLY A CA 1
ATOM 704 C C . GLY A 1 88 ? -4.351 15.016 10.356 1.00 90.88 88 GLY A C 1
ATOM 705 O O . GLY A 1 88 ? -4.607 15.757 11.298 1.00 90.88 88 GLY A O 1
ATOM 706 N N . LEU A 1 89 ? -5.310 14.381 9.672 1.00 92.00 89 LEU A N 1
ATOM 707 C CA . LEU A 1 89 ? -6.741 14.544 9.971 1.00 92.00 89 LEU A CA 1
ATOM 708 C C . LEU A 1 89 ? -7.187 13.790 11.227 1.00 92.00 89 LEU A C 1
ATOM 710 O O . LEU A 1 89 ? -8.063 14.267 11.939 1.00 92.00 89 LEU A O 1
ATOM 714 N N . ALA A 1 90 ? -6.614 12.615 11.488 1.00 90.00 90 ALA A N 1
ATOM 715 C CA . ALA A 1 90 ? -6.957 11.813 12.657 1.00 90.00 90 ALA A CA 1
ATOM 716 C C . ALA A 1 90 ? -6.266 12.310 13.936 1.00 90.00 90 ALA A C 1
ATOM 718 O O . ALA A 1 90 ? -6.673 11.920 15.027 1.00 90.00 90 ALA A O 1
ATOM 719 N N . GLY A 1 91 ? -5.224 13.143 13.817 1.00 89.12 91 GLY A N 1
ATOM 720 C CA . GLY A 1 91 ? -4.468 13.639 14.967 1.00 89.12 91 GLY A CA 1
ATOM 721 C C . GLY A 1 91 ? -3.792 12.512 15.747 1.00 89.12 91 GLY A C 1
ATOM 722 O O . GLY A 1 91 ? -3.687 12.588 16.967 1.00 89.12 91 GLY A O 1
ATOM 723 N N . VAL A 1 92 ? -3.375 11.446 15.057 1.00 88.00 92 VAL A N 1
ATOM 724 C CA . VAL A 1 92 ? -2.755 10.264 15.671 1.00 88.00 92 VAL A CA 1
ATOM 725 C C . VAL A 1 92 ? -1.264 10.180 15.372 1.00 88.00 92 VAL A C 1
ATOM 727 O O . VAL A 1 92 ? -0.765 10.783 14.421 1.00 88.00 92 VAL A O 1
ATOM 730 N N . LEU A 1 93 ? -0.542 9.374 16.149 1.00 89.06 93 LEU A N 1
ATOM 731 C CA . LEU A 1 93 ? 0.874 9.099 15.906 1.00 89.06 93 LEU A CA 1
ATOM 732 C C . LEU A 1 93 ? 1.137 8.575 14.476 1.00 89.06 93 LEU A C 1
ATOM 734 O O . LEU A 1 93 ? 0.549 7.568 14.064 1.00 89.06 93 LEU A O 1
ATOM 738 N N . PRO A 1 94 ? 2.117 9.140 13.743 1.00 91.06 94 PRO A N 1
ATOM 739 C CA . PRO A 1 94 ? 2.510 8.629 12.430 1.00 91.06 94 PRO A CA 1
ATOM 740 C C . PRO A 1 94 ? 2.942 7.157 12.455 1.00 91.06 94 PRO A C 1
ATOM 742 O O . PRO A 1 94 ? 2.695 6.412 11.506 1.00 91.06 94 PRO A O 1
ATOM 745 N N . SER A 1 95 ? 3.590 6.727 13.542 1.00 90.19 95 SER A N 1
ATOM 746 C CA . SER A 1 95 ? 4.060 5.351 13.730 1.00 90.19 95 SER A CA 1
ATOM 747 C C . SER A 1 95 ? 2.912 4.346 13.832 1.00 90.19 95 SER A C 1
ATOM 749 O O . SER A 1 95 ? 3.047 3.229 13.333 1.00 90.19 95 SER A O 1
ATOM 751 N N . LEU A 1 96 ? 1.773 4.744 14.410 1.00 91.00 96 LEU A N 1
ATOM 752 C CA . LEU A 1 96 ? 0.578 3.911 14.505 1.00 91.00 96 LEU A CA 1
ATOM 753 C C . LEU A 1 96 ? 0.032 3.599 13.109 1.00 91.00 96 LEU A C 1
ATOM 755 O O . LEU A 1 96 ? -0.065 2.432 12.730 1.00 91.00 96 LEU A O 1
ATOM 759 N N . VAL A 1 97 ? -0.259 4.641 12.326 1.00 92.50 97 VAL A N 1
ATOM 760 C CA . VAL A 1 97 ? -0.839 4.495 10.982 1.00 92.50 97 VAL A CA 1
ATOM 761 C C . VAL A 1 97 ? 0.122 3.746 10.060 1.00 92.50 97 VAL A C 1
ATOM 763 O O . VAL A 1 97 ? -0.293 2.824 9.362 1.00 92.50 97 VAL A O 1
ATOM 766 N N . LYS A 1 98 ? 1.425 4.061 10.105 1.00 92.94 98 LYS A N 1
ATOM 767 C CA . LYS A 1 98 ? 2.447 3.349 9.319 1.00 92.94 98 LYS A CA 1
ATOM 768 C C . LYS A 1 98 ? 2.555 1.872 9.707 1.00 92.94 98 LYS A C 1
ATOM 770 O O . LYS A 1 98 ? 2.717 1.034 8.825 1.00 92.94 98 LYS A O 1
ATOM 775 N N . SER A 1 99 ? 2.429 1.534 10.993 1.00 92.75 99 SER A N 1
ATOM 776 C CA . SER A 1 99 ? 2.414 0.137 11.451 1.00 92.75 99 SER A CA 1
ATOM 777 C C . SER A 1 99 ? 1.189 -0.622 10.938 1.00 92.75 99 SER A C 1
ATOM 779 O O . SER A 1 99 ? 1.316 -1.759 10.477 1.00 92.75 99 SER A O 1
ATOM 781 N N . MET A 1 100 ? 0.009 -0.001 10.978 1.00 93.44 100 MET A N 1
ATOM 782 C CA . MET A 1 100 ? -1.219 -0.609 10.463 1.00 93.44 100 MET A CA 1
ATOM 783 C C . MET A 1 100 ? -1.151 -0.807 8.940 1.00 93.44 100 MET A C 1
ATOM 785 O O . MET A 1 100 ? -1.448 -1.895 8.460 1.00 93.44 100 MET A O 1
ATOM 789 N N . GLU A 1 101 ? -0.665 0.188 8.193 1.00 93.06 101 GLU A N 1
ATOM 790 C CA . GLU A 1 101 ? -0.546 0.136 6.727 1.00 93.06 101 GLU A CA 1
ATOM 791 C C . GLU A 1 101 ? 0.523 -0.853 6.233 1.00 93.06 101 GLU A C 1
ATOM 793 O O . GLU A 1 101 ? 0.248 -1.709 5.393 1.00 93.06 101 GLU A O 1
ATOM 798 N N . LEU A 1 102 ? 1.753 -0.767 6.751 1.00 91.44 102 LEU A N 1
ATOM 799 C CA . LEU A 1 102 ? 2.887 -1.542 6.229 1.00 91.44 102 LEU A CA 1
ATOM 800 C C . LEU A 1 102 ? 2.984 -2.935 6.843 1.00 91.44 102 LEU A C 1
ATOM 802 O O . LEU A 1 102 ? 3.361 -3.895 6.171 1.00 91.44 102 LEU A O 1
ATOM 806 N N . HIS A 1 103 ? 2.676 -3.049 8.134 1.00 92.19 103 HIS A N 1
ATOM 807 C CA . HIS A 1 103 ? 2.896 -4.278 8.893 1.00 92.19 103 HIS A CA 1
ATOM 808 C C . HIS A 1 103 ? 1.605 -4.988 9.273 1.00 92.19 103 HIS A C 1
ATOM 810 O O . HIS A 1 103 ? 1.692 -6.103 9.790 1.00 92.19 103 HIS A O 1
ATOM 816 N N . LYS A 1 104 ? 0.434 -4.387 9.006 1.00 91.94 104 LYS A N 1
ATOM 817 C CA . LYS A 1 104 ? -0.881 -4.967 9.314 1.00 91.94 104 LYS A CA 1
ATOM 818 C C . LYS A 1 104 ? -0.992 -5.362 10.785 1.00 91.94 104 LYS A C 1
ATOM 820 O O . LYS A 1 104 ? -1.458 -6.447 11.124 1.00 91.94 104 LYS A O 1
ATOM 825 N N . ARG A 1 105 ? -0.464 -4.510 11.669 1.00 90.38 105 ARG A N 1
ATOM 826 C CA . ARG A 1 105 ? -0.353 -4.770 13.109 1.00 90.38 105 ARG A CA 1
ATOM 827 C C . ARG A 1 105 ? -0.672 -3.524 13.910 1.00 90.38 105 ARG A C 1
ATOM 829 O O . ARG A 1 105 ? -0.186 -2.436 13.595 1.00 90.38 105 ARG A O 1
ATOM 836 N N . PHE A 1 106 ? -1.406 -3.729 14.996 1.00 87.19 106 PHE A N 1
ATOM 837 C CA . PHE A 1 106 ? -1.608 -2.722 16.020 1.00 87.19 106 PHE A CA 1
ATOM 838 C C . PHE A 1 106 ? -0.441 -2.772 17.030 1.00 87.19 106 PHE A C 1
ATOM 840 O O . PHE A 1 106 ? -0.135 -3.852 17.551 1.00 87.19 106 PHE A O 1
ATOM 847 N N . PRO A 1 107 ? 0.258 -1.656 17.303 1.00 82.81 107 PRO A N 1
ATOM 848 C CA . PRO A 1 107 ? 1.355 -1.630 18.268 1.00 82.81 107 PRO A CA 1
ATOM 849 C C . PRO A 1 107 ? 0.870 -1.966 19.688 1.00 82.81 107 PRO A C 1
ATOM 851 O O . PRO A 1 107 ? 0.095 -1.228 20.283 1.00 82.81 107 PRO A O 1
ATOM 854 N N . ARG A 1 108 ? 1.372 -3.066 20.269 1.00 69.19 108 ARG A N 1
ATOM 855 C CA . ARG A 1 108 ? 0.943 -3.581 21.591 1.00 69.19 108 ARG A CA 1
ATOM 856 C C . ARG A 1 108 ? 1.238 -2.673 22.792 1.00 69.19 108 ARG A C 1
ATOM 858 O O . ARG A 1 108 ? 0.717 -2.937 23.867 1.00 69.19 108 ARG A O 1
ATOM 865 N N .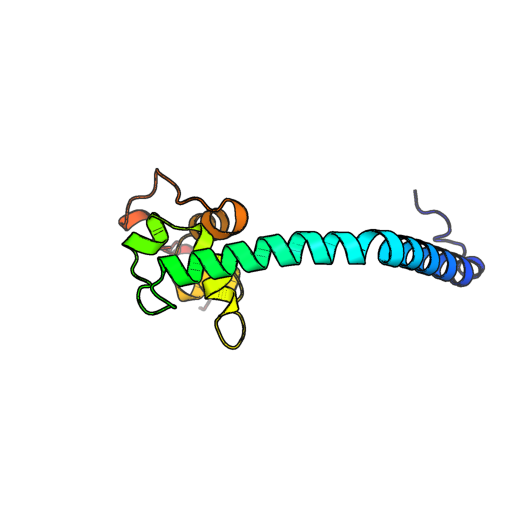 LYS A 1 109 ? 2.119 -1.679 22.647 1.00 68.12 109 LYS A N 1
ATOM 866 C CA . LYS A 1 109 ? 2.598 -0.840 23.761 1.00 68.12 109 LYS A CA 1
ATOM 867 C C . LYS A 1 109 ? 1.906 0.523 23.861 1.00 68.12 109 LYS A C 1
ATOM 869 O O . LYS 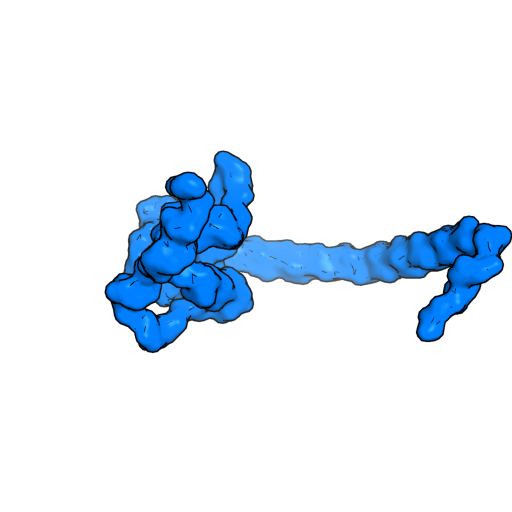A 1 109 ? 2.277 1.292 24.734 1.00 68.12 109 LYS A O 1
ATOM 874 N N . LEU A 1 110 ? 0.966 0.836 22.969 1.00 68.12 110 LEU A N 1
ATOM 875 C CA . LEU A 1 110 ? 0.267 2.120 22.990 1.00 68.12 110 LEU A CA 1
ATOM 876 C C . LEU A 1 110 ? -0.992 2.004 23.849 1.00 68.12 110 LEU A C 1
ATOM 878 O O . LEU A 1 110 ? -1.849 1.161 23.578 1.00 68.12 110 LEU A O 1
ATOM 882 N N . THR A 1 111 ? -1.103 2.846 24.872 1.00 65.69 111 THR A N 1
ATOM 883 C CA . THR A 1 111 ? -2.373 3.091 25.563 1.00 65.69 111 THR A CA 1
ATOM 884 C C . THR A 1 111 ? -3.198 4.101 24.768 1.00 65.69 111 THR A C 1
ATOM 886 O O . THR A 1 111 ? -2.660 4.830 23.938 1.00 65.69 111 THR A O 1
ATOM 889 N N . THR A 1 112 ? -4.511 4.180 25.003 1.00 66.19 112 THR A N 1
ATOM 890 C CA . THR A 1 112 ? -5.395 5.123 24.289 1.00 66.19 112 THR A CA 1
ATOM 891 C C . THR A 1 112 ? -4.925 6.578 24.406 1.00 66.19 112 THR A C 1
ATOM 893 O O . THR A 1 112 ? -5.085 7.345 23.461 1.00 66.19 112 THR A O 1
ATOM 896 N N . ALA A 1 113 ? -4.300 6.940 25.532 1.00 65.31 113 ALA A N 1
ATOM 897 C CA . ALA A 1 113 ? -3.722 8.263 25.756 1.00 65.31 113 ALA A CA 1
ATOM 898 C C . ALA A 1 113 ? -2.509 8.545 24.851 1.00 65.31 113 ALA A C 1
ATOM 900 O O . ALA A 1 113 ? -2.321 9.680 24.427 1.00 65.31 113 ALA A O 1
ATOM 901 N N . ASP A 1 114 ? -1.740 7.513 24.496 1.00 69.19 114 ASP A N 1
ATOM 902 C CA . ASP A 1 114 ? -0.558 7.640 23.638 1.00 69.19 114 ASP A CA 1
ATOM 903 C C . ASP A 1 114 ? -0.925 7.779 22.156 1.00 69.19 114 ASP A C 1
ATOM 905 O O . ASP A 1 114 ? -0.080 8.139 21.345 1.00 69.19 114 ASP A O 1
ATOM 909 N N . LEU A 1 115 ? -2.164 7.458 21.763 1.00 69.44 115 LEU A N 1
ATOM 910 C CA . LEU A 1 115 ? -2.565 7.457 20.352 1.00 69.44 115 LEU A CA 1
ATOM 911 C C . LEU A 1 115 ? -2.687 8.867 19.775 1.00 69.44 115 LEU A C 1
ATOM 913 O O . LEU A 1 115 ? -2.520 9.023 18.565 1.00 69.44 115 LEU A O 1
ATOM 917 N N . VAL A 1 116 ? -2.976 9.86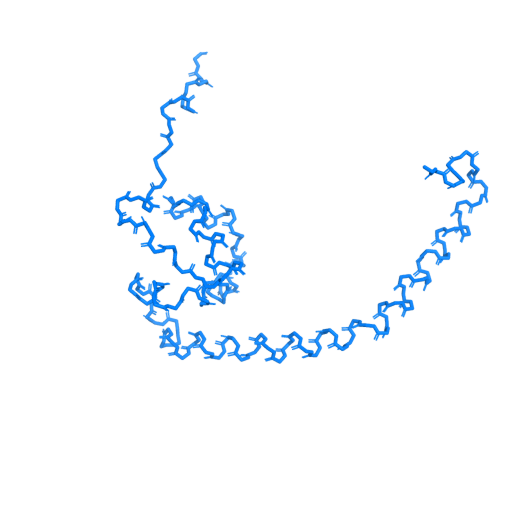1 20.618 1.00 73.00 116 VAL A N 1
ATOM 918 C CA . VAL A 1 116 ? -3.168 11.255 20.211 1.00 73.00 116 VAL A CA 1
ATOM 919 C C . VAL A 1 116 ? -1.811 11.919 20.031 1.00 73.00 116 VAL A C 1
ATOM 921 O O . VAL A 1 116 ? -0.977 11.939 20.933 1.00 73.00 116 VAL A O 1
ATOM 924 N N . TYR A 1 117 ? -1.594 12.494 18.854 1.00 68.38 117 TYR A N 1
ATOM 925 C CA . TYR A 1 117 ? -0.443 13.344 18.612 1.00 68.38 117 TYR A CA 1
ATOM 926 C C . TYR A 1 117 ? -0.658 14.692 19.306 1.00 68.38 117 TYR A C 1
ATOM 928 O O . TYR A 1 117 ? -1.448 15.515 18.846 1.00 68.38 117 TYR A O 1
ATOM 936 N N . THR A 1 118 ? 0.059 14.928 20.401 1.00 63.34 118 THR A N 1
ATOM 937 C CA . THR A 1 118 ? 0.254 16.262 20.974 1.00 63.34 118 THR A CA 1
ATOM 938 C C . THR A 1 118 ? 1.463 16.912 20.297 1.00 63.34 118 THR A C 1
ATOM 940 O O . THR A 1 118 ? 2.590 16.440 20.473 1.00 63.34 118 THR A O 1
ATOM 943 N N . PRO A 1 119 ? 1.278 17.983 19.502 1.00 59.00 119 PRO A N 1
ATOM 944 C CA . PRO A 1 119 ? 2.405 18.766 19.017 1.00 59.00 119 PRO A CA 1
ATOM 945 C C . PRO A 1 119 ? 3.149 19.351 20.223 1.00 59.00 119 PRO A C 1
ATOM 947 O O . PRO A 1 119 ? 2.515 19.858 21.148 1.00 59.00 119 PRO A O 1
ATOM 950 N N . SER A 1 120 ? 4.481 19.301 20.230 1.00 56.28 120 SER A N 1
ATOM 951 C CA . SER A 1 120 ? 5.257 20.045 21.223 1.00 56.28 120 SER A CA 1
ATOM 952 C C . SER A 1 120 ? 5.024 21.552 21.036 1.00 56.28 120 SER A C 1
ATOM 954 O O . SER A 1 120 ? 5.012 22.046 19.906 1.00 56.28 120 SER A O 1
ATOM 956 N N . GLU A 1 121 ? 4.867 22.296 22.138 1.00 52.41 121 GLU A N 1
ATOM 957 C CA . GLU A 1 121 ? 4.636 23.758 22.149 1.00 52.41 121 GLU A CA 1
ATOM 958 C C . GLU A 1 121 ? 5.680 24.551 21.336 1.00 52.41 121 GLU A C 1
ATOM 960 O O . GLU A 1 121 ? 5.418 25.657 20.870 1.00 52.41 121 GLU A O 1
ATOM 965 N N . SER A 1 122 ? 6.848 23.962 21.073 1.00 51.47 122 SER A N 1
ATOM 966 C CA . SER A 1 122 ? 7.931 24.543 20.276 1.00 51.47 122 SER A CA 1
ATOM 967 C C . SER A 1 122 ? 7.607 24.727 18.784 1.00 51.47 122 SER A C 1
ATOM 969 O O . SER A 1 122 ? 8.335 25.441 18.102 1.00 51.47 122 SER A O 1
ATOM 971 N N . ALA A 1 123 ? 6.546 24.105 18.254 1.00 48.66 123 ALA A N 1
ATOM 972 C CA . ALA A 1 123 ? 6.156 24.222 16.841 1.00 48.66 123 ALA A CA 1
ATOM 973 C C . ALA A 1 123 ? 5.126 25.338 16.560 1.00 48.66 123 ALA A C 1
ATOM 975 O O . ALA A 1 123 ? 4.849 25.626 15.397 1.00 48.66 123 ALA A O 1
ATOM 976 N N . MET A 1 124 ? 4.566 25.976 17.597 1.00 47.72 124 MET A N 1
ATOM 977 C CA . MET A 1 124 ? 3.594 27.077 17.467 1.00 47.72 124 MET A CA 1
ATOM 978 C C . MET A 1 124 ? 4.214 28.478 17.613 1.00 47.72 124 MET A C 1
ATOM 980 O O . MET A 1 124 ? 3.512 29.477 17.479 1.00 47.72 124 MET A O 1
ATOM 984 N N . GLY A 1 125 ? 5.523 28.576 17.860 1.00 48.69 125 GLY A N 1
ATOM 985 C CA . GLY A 1 125 ? 6.231 29.841 18.065 1.00 48.69 125 GLY A CA 1
ATOM 986 C C . GLY A 1 125 ? 7.063 30.277 16.859 1.00 48.69 125 GLY A C 1
ATOM 987 O O . GLY A 1 125 ? 8.284 30.239 16.928 1.00 48.69 125 GLY A O 1
ATOM 988 N N . ALA A 1 126 ? 6.429 30.684 15.759 1.00 46.59 126 ALA A N 1
ATOM 989 C CA . ALA A 1 126 ? 7.093 31.449 14.694 1.00 46.59 126 ALA A CA 1
ATOM 990 C C . ALA A 1 126 ? 6.068 32.259 13.884 1.00 46.59 126 ALA A C 1
ATOM 992 O O . ALA A 1 126 ? 5.894 32.072 12.682 1.00 46.59 126 ALA A O 1
ATOM 993 N N . SER A 1 127 ? 5.326 33.127 14.562 1.00 46.47 127 SER A N 1
ATOM 994 C CA . SER A 1 127 ? 4.579 34.227 13.946 1.00 46.47 127 SER A CA 1
ATOM 995 C C . SER A 1 127 ? 4.419 35.312 15.005 1.00 46.47 127 SER A C 1
ATOM 997 O O . SER A 1 127 ? 3.445 35.327 15.753 1.00 46.47 127 SER A O 1
ATOM 999 N N . GLY A 1 128 ? 5.446 36.150 15.106 1.00 38.56 128 GLY A N 1
ATOM 1000 C CA . GLY A 1 128 ? 5.486 37.397 15.860 1.00 38.56 128 GLY A CA 1
ATOM 1001 C C . GLY A 1 128 ? 6.314 38.389 15.068 1.00 38.56 128 GLY A C 1
ATOM 1002 O O . GLY A 1 128 ? 7.360 37.946 14.540 1.00 38.56 128 GLY A O 1
#

Sequence (128 aa):
MSVNLDKPHLWKDDIARSVDMYNKWFMRFAPEAFRTTRMQTAKSVETALKATANLTNIKPELLQQHPDVLPTLRMSTCPPIAVDRLIGLAGVLPSLVKSMELHKRFPRKLTTADLVYTPSESAMGASG

pLDDT: mean 86.7, std 14.12, range [38.56, 96.75]

Mean predicted aligned error: 8.89 Å

Solvent-accessible surface area (backbone atoms only — not comparable to full-atom values): 7581 Å² total; per-residue (Å²): 138,74,86,63,78,91,37,72,90,51,45,65,61,50,50,52,50,50,51,52,51,50,49,55,49,42,72,68,46,46,63,55,53,49,52,57,49,49,55,54,49,51,53,50,45,55,50,32,33,62,73,15,60,68,74,72,48,82,46,71,70,54,46,57,75,44,19,60,33,49,57,52,58,34,61,70,39,93,71,59,57,50,72,69,56,50,30,64,74,68,40,34,39,63,68,56,57,49,32,18,62,76,65,48,36,62,70,89,87,62,51,82,79,62,42,50,53,75,79,62,77,80,79,75,74,83,85,129